Protein AF-A0A3Q1ETA7-F1 (afdb_monomer)

InterPro domains:
  IPR018034 KRR1 interacting protein 1 [PTHR14490] (4-119)

Sequence (141 aa):
MSGKSELKINSQFAQKYEKYRQKEELQRLKDRYGDRADDSDSESSESSSDDSEVELDPEVERDFYRTLSLLKKKDPKIYEKDAKFYSEGDDAKPSTSKKAVKPMYLKDYERKVI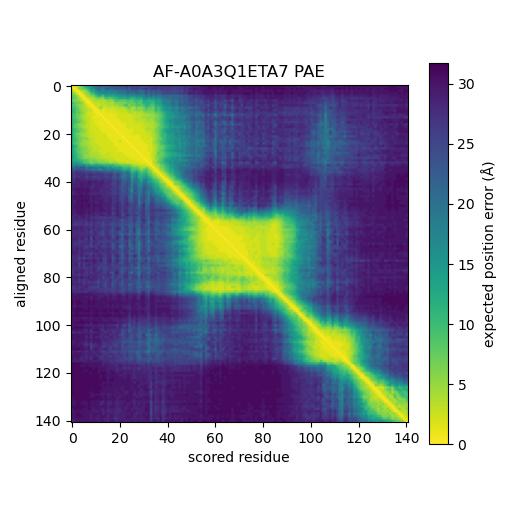LEKEGAGKPIISFKSLLKTHIYRLAFM

Foldseek 3Di:
DDDDDDDDDDPVVVVVVVVVV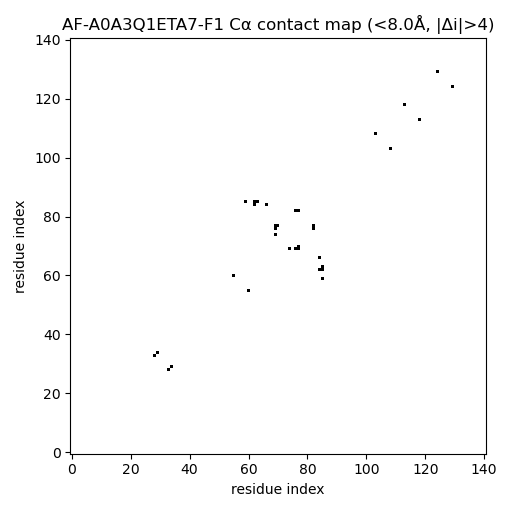VVVVVVVCCVVPNDPPPPDPDDDPPPPPPPPPPPDDPLQVVLVVVVVVCVVVVPVLVVDPPRDSHPPPDPDPPPPPPPPPPPQDPVNVVVVCPVVVDDDPDDPPPPVVVVVVVVVVVVPD

Secondary structure (DSSP, 8-state):
------PPP-HHHHHHHHHHHHHHHHHHHHHHH-S-SSS-S---------S------HHHHHHHHHHHHHHHHT-GGGG-TT---S-S--S----------PPPPHHHHHHHHHHHS-S-------HHHHHHHHHHHHTT-

Organism: NCBI:txid80966

Structure (mmCIF, N/CA/C/O backbone):
data_AF-A0A3Q1ETA7-F1
#
_entry.id   AF-A0A3Q1ETA7-F1
#
loop_
_atom_site.group_PDB
_atom_site.id
_atom_site.type_symbol
_atom_site.label_atom_id
_atom_site.label_alt_id
_atom_site.label_comp_id
_atom_site.label_asym_id
_atom_site.label_entity_id
_atom_site.label_seq_id
_atom_site.pdbx_PDB_ins_code
_atom_site.Cartn_x
_atom_site.Cartn_y
_atom_site.Cartn_z
_atom_site.occupancy
_atom_site.B_iso_or_equiv
_atom_site.auth_seq_id
_atom_site.auth_comp_id
_atom_site.auth_asym_id
_atom_site.auth_atom_id
_atom_site.pdbx_PDB_model_num
ATOM 1 N N . MET A 1 1 ? -19.029 -45.732 23.463 1.00 42.78 1 MET A N 1
ATOM 2 C CA . MET A 1 1 ? -20.146 -44.812 23.165 1.00 42.78 1 MET A CA 1
ATOM 3 C C . MET A 1 1 ? -19.636 -43.390 23.331 1.00 42.78 1 MET A C 1
ATOM 5 O O . MET A 1 1 ? -19.252 -43.041 24.436 1.00 42.78 1 MET A O 1
ATOM 9 N N . SER A 1 2 ? -19.523 -42.616 22.250 1.00 57.12 2 SER A N 1
ATOM 10 C CA . SER A 1 2 ? -19.104 -41.209 22.327 1.00 57.12 2 SER A CA 1
ATOM 11 C C . SER A 1 2 ? -20.365 -40.355 22.434 1.00 57.12 2 SER A C 1
ATOM 13 O O . SER A 1 2 ? -21.115 -40.227 21.467 1.00 57.12 2 SER A O 1
ATOM 15 N N . GLY A 1 3 ? -20.662 -39.876 23.642 1.00 62.28 3 GLY A N 1
ATOM 16 C CA . GLY A 1 3 ? -21.752 -38.932 23.866 1.00 62.28 3 GLY A CA 1
ATOM 17 C C . GLY A 1 3 ? -21.373 -37.584 23.262 1.00 62.28 3 GLY A C 1
ATOM 18 O O . GLY A 1 3 ? -20.373 -36.994 23.663 1.00 62.28 3 GLY A O 1
ATOM 19 N N . LYS A 1 4 ? -22.152 -37.108 22.287 1.00 64.62 4 LYS A N 1
ATOM 20 C CA . LYS A 1 4 ? -22.042 -35.741 21.767 1.00 64.62 4 LYS A CA 1
ATOM 21 C C . LYS A 1 4 ? -22.487 -34.773 22.861 1.00 64.62 4 LYS A C 1
ATOM 23 O O . LYS A 1 4 ? -23.680 -34.615 23.094 1.00 64.62 4 LYS A O 1
ATOM 28 N N . SER A 1 5 ? -21.534 -34.154 23.543 1.00 75.62 5 SER A N 1
ATOM 29 C CA . SER A 1 5 ? -21.787 -32.982 24.373 1.00 75.62 5 SER A CA 1
ATOM 30 C C . SER A 1 5 ? -21.928 -31.756 23.470 1.00 75.62 5 SER A C 1
ATOM 32 O O . SER A 1 5 ? -21.033 -31.430 22.691 1.00 75.62 5 SER A O 1
ATOM 34 N N . GLU A 1 6 ? -23.070 -31.078 23.553 1.00 80.25 6 GLU A N 1
ATOM 35 C CA . GLU A 1 6 ? -23.287 -29.812 22.856 1.00 80.25 6 GLU A CA 1
ATOM 36 C C . GLU A 1 6 ? -22.482 -28.707 23.547 1.00 80.25 6 GLU A C 1
ATOM 38 O O . GLU A 1 6 ? -22.702 -28.375 24.714 1.00 80.25 6 GLU A O 1
ATOM 43 N N . LEU A 1 7 ? -21.509 -28.147 22.830 1.00 81.81 7 LEU A N 1
AT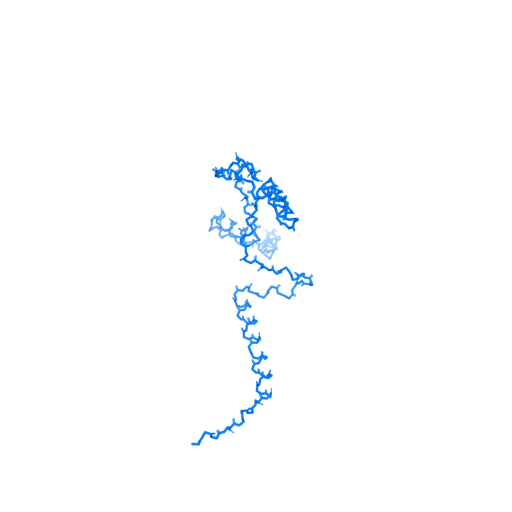OM 44 C CA . LEU A 1 7 ? -20.710 -27.029 23.317 1.00 81.81 7 LEU A CA 1
ATOM 45 C C . LEU A 1 7 ? -21.547 -25.748 23.244 1.00 81.81 7 LEU A C 1
ATOM 47 O O . LEU A 1 7 ? -21.919 -25.296 22.163 1.00 81.81 7 LEU A O 1
ATOM 51 N N . LYS A 1 8 ? -21.828 -25.144 24.402 1.00 86.19 8 LYS A N 1
ATOM 52 C CA . LYS A 1 8 ? -22.573 -23.885 24.501 1.00 86.19 8 LYS A CA 1
ATOM 53 C C . LYS A 1 8 ? -21.611 -22.717 24.692 1.00 86.19 8 LYS A C 1
ATOM 55 O O . LYS A 1 8 ? -20.852 -22.678 25.658 1.00 86.19 8 LYS A O 1
ATOM 60 N N . ILE A 1 9 ? -21.664 -21.748 23.783 1.00 86.38 9 ILE A N 1
ATOM 61 C CA . ILE A 1 9 ? -20.821 -20.550 23.842 1.00 86.38 9 ILE A CA 1
ATOM 62 C C . ILE A 1 9 ? -21.431 -19.541 24.821 1.00 86.38 9 ILE A C 1
ATOM 64 O O . ILE A 1 9 ? -22.625 -19.243 24.771 1.00 86.38 9 ILE A O 1
ATOM 68 N N . ASN A 1 10 ? -20.599 -18.982 25.702 1.00 93.19 10 ASN A N 1
ATOM 69 C CA . ASN A 1 10 ? -20.991 -17.887 26.582 1.00 93.19 10 ASN A CA 1
ATOM 70 C C . ASN A 1 10 ? -20.843 -16.540 25.854 1.00 93.19 10 ASN A C 1
ATOM 72 O O . ASN A 1 10 ? -19.754 -15.968 25.789 1.00 93.19 10 ASN A O 1
ATOM 76 N N . SER A 1 11 ? -21.954 -16.021 25.332 1.00 91.62 11 SER A N 1
ATOM 77 C CA . SER A 1 11 ? -21.991 -14.751 24.595 1.00 91.62 11 SER A CA 1
ATOM 78 C C . SER A 1 11 ? -21.565 -13.543 25.438 1.00 9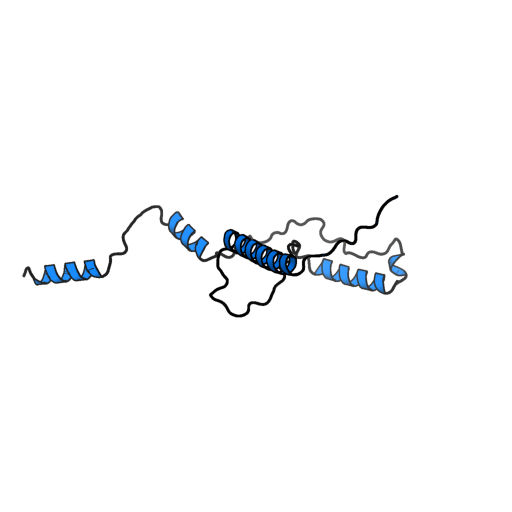1.62 11 SER A C 1
ATOM 80 O O . SER A 1 11 ? -20.877 -12.656 24.938 1.00 91.62 11 SER A O 1
ATOM 82 N N . GLN A 1 12 ? -21.905 -13.524 26.730 1.00 93.94 12 GLN A N 1
ATOM 83 C CA . GLN A 1 12 ? -21.533 -12.443 27.652 1.00 93.94 12 GLN A CA 1
ATOM 84 C C . GLN A 1 12 ? -20.018 -12.376 27.860 1.00 93.94 12 GLN A C 1
ATOM 86 O O . GLN A 1 12 ? -19.440 -11.293 27.961 1.00 93.94 12 GLN A O 1
ATOM 91 N N . PHE A 1 13 ? -19.366 -13.539 27.919 1.00 93.88 13 PHE A N 1
ATOM 92 C CA . PHE A 1 13 ? -17.915 -13.619 28.019 1.00 93.88 13 PHE A CA 1
ATOM 93 C C . PHE A 1 13 ? -17.238 -13.176 26.719 1.00 93.88 13 PHE A C 1
ATOM 95 O O . PHE A 1 13 ? -16.324 -12.358 26.778 1.00 93.88 13 PHE A O 1
ATOM 102 N N . ALA A 1 14 ? -17.720 -13.641 25.561 1.00 93.88 14 ALA A N 1
ATOM 103 C CA . ALA A 1 14 ? -17.163 -13.272 24.258 1.00 93.88 14 ALA A CA 1
ATOM 104 C C . ALA A 1 14 ? -17.145 -11.747 24.050 1.00 93.88 14 ALA A C 1
ATOM 106 O O . ALA A 1 14 ? -16.099 -11.177 23.748 1.00 93.88 14 ALA A O 1
ATOM 107 N N . GLN A 1 15 ? -18.259 -11.067 24.345 1.00 94.69 15 GLN A N 1
ATOM 108 C CA . GLN A 1 15 ? -18.353 -9.606 24.229 1.00 94.69 15 GLN A CA 1
ATOM 109 C C . GLN A 1 15 ? -17.377 -8.861 25.153 1.00 94.69 15 GLN A C 1
ATOM 111 O O . GLN A 1 15 ? -16.828 -7.823 24.782 1.00 94.69 15 GLN A O 1
ATOM 116 N N . LYS A 1 16 ? -17.163 -9.357 26.379 1.00 95.69 16 LYS A N 1
ATOM 117 C CA . LYS A 1 16 ? -16.196 -8.759 27.315 1.00 95.69 16 LYS A CA 1
ATOM 118 C C . LYS A 1 16 ? -14.760 -9.004 26.866 1.00 95.69 16 LYS A C 1
ATOM 120 O O . LYS A 1 16 ? -13.943 -8.091 26.954 1.00 95.69 16 LYS A O 1
ATOM 125 N N . TYR A 1 17 ? -14.472 -10.213 26.395 1.00 94.94 17 TYR A N 1
ATOM 126 C CA . TYR A 1 17 ? -13.155 -10.599 25.906 1.00 94.94 17 TYR A CA 1
ATOM 127 C C . TYR A 1 17 ? -12.737 -9.744 24.711 1.00 94.94 17 TYR A C 1
ATOM 129 O O . TYR A 1 17 ? -11.626 -9.228 24.687 1.00 94.94 17 TYR A O 1
ATOM 137 N N . GLU A 1 18 ? -13.653 -9.518 23.775 1.00 93.75 18 GLU A N 1
ATOM 138 C CA . GLU A 1 18 ? -13.400 -8.703 22.592 1.00 93.75 18 GLU A CA 1
ATOM 139 C C . GLU A 1 18 ? -13.081 -7.248 22.956 1.00 93.75 18 GLU A C 1
ATOM 141 O O . GLU A 1 18 ? -12.051 -6.718 22.547 1.00 93.75 18 GLU A O 1
ATOM 146 N N . LYS A 1 19 ? -13.872 -6.635 23.847 1.00 95.69 19 LYS A N 1
ATOM 147 C CA . LYS A 1 19 ? -13.580 -5.288 24.368 1.00 95.69 19 LYS A CA 1
ATOM 148 C C . LYS A 1 19 ? -12.242 -5.213 25.104 1.00 95.69 19 LYS A C 1
ATOM 150 O O . LYS A 1 19 ? -11.551 -4.201 25.014 1.00 95.69 19 LYS A O 1
ATOM 155 N N . TYR A 1 20 ? -11.895 -6.243 25.874 1.00 94.88 20 TYR A N 1
ATOM 156 C CA . TYR A 1 20 ? -10.617 -6.304 26.581 1.00 94.88 20 TYR A CA 1
ATOM 157 C C . TYR A 1 20 ? -9.445 -6.397 25.598 1.00 94.88 20 TYR A C 1
ATOM 159 O O . TYR A 1 20 ? -8.502 -5.618 25.711 1.00 94.88 20 TYR A O 1
ATOM 167 N N . ARG A 1 21 ? -9.543 -7.277 24.594 1.00 95.44 21 ARG A N 1
ATOM 168 C CA . ARG A 1 21 ? -8.522 -7.434 23.553 1.00 95.44 21 ARG A CA 1
ATOM 169 C C . ARG A 1 21 ? -8.313 -6.168 22.738 1.00 95.44 21 ARG A C 1
ATOM 171 O O . ARG A 1 21 ? -7.175 -5.743 22.589 1.00 95.44 21 ARG A O 1
ATOM 178 N N . GLN A 1 22 ? -9.395 -5.521 22.312 1.00 92.75 22 GLN A N 1
ATOM 179 C CA . GLN A 1 22 ? -9.322 -4.253 21.582 1.00 92.75 22 GLN A CA 1
ATOM 180 C C . GLN A 1 22 ? -8.593 -3.173 22.390 1.00 92.75 22 GLN A C 1
ATOM 182 O O . GLN A 1 22 ? -7.740 -2.468 21.860 1.00 92.75 22 GLN A O 1
ATOM 187 N N . LYS A 1 23 ? -8.881 -3.060 23.693 1.00 94.31 23 LYS A N 1
ATOM 188 C CA . LYS A 1 23 ? -8.190 -2.102 24.570 1.00 94.31 23 LYS A CA 1
ATOM 189 C C . LYS A 1 23 ? -6.712 -2.434 24.755 1.00 94.31 23 LYS A C 1
ATOM 191 O O . LYS A 1 23 ? -5.895 -1.522 24.773 1.00 94.31 23 LYS A O 1
ATOM 196 N N . GLU A 1 24 ? -6.373 -3.712 24.903 1.00 94.75 24 GLU A N 1
ATOM 197 C CA . GLU A 1 24 ? -4.986 -4.168 25.032 1.00 94.75 24 GLU A CA 1
ATOM 198 C C . GLU A 1 24 ? -4.175 -3.850 23.768 1.00 94.75 24 GLU A C 1
ATOM 200 O O . GLU A 1 24 ? -3.051 -3.361 23.858 1.00 94.75 24 GLU A O 1
ATOM 205 N N . GLU A 1 25 ? -4.752 -4.079 22.589 1.00 92.12 25 GLU A N 1
ATOM 206 C CA . GLU A 1 25 ? -4.129 -3.737 21.310 1.00 92.12 25 GLU A CA 1
ATOM 207 C C . GLU A 1 25 ? -3.950 -2.230 21.158 1.00 92.12 25 GLU A C 1
ATOM 209 O O . GLU A 1 25 ? -2.845 -1.776 20.864 1.00 92.12 25 GLU A O 1
ATOM 214 N N . LEU A 1 26 ? -4.994 -1.448 21.447 1.00 89.56 26 LEU A N 1
ATOM 215 C CA . LEU A 1 26 ? -4.923 0.011 21.419 1.00 89.56 26 LEU A CA 1
ATOM 216 C C . LEU A 1 26 ? -3.820 0.513 22.365 1.00 89.56 26 LEU A C 1
ATOM 218 O O . LEU A 1 26 ? -3.001 1.341 21.977 1.00 89.56 26 LEU A O 1
ATOM 222 N N . GLN A 1 27 ? -3.738 -0.038 23.579 1.00 89.38 27 GLN A N 1
ATOM 223 C CA . GLN A 1 27 ? -2.691 0.321 24.533 1.00 89.38 27 GLN A CA 1
ATOM 224 C C . GLN A 1 27 ? -1.297 -0.034 24.006 1.00 89.38 27 GLN A C 1
ATOM 226 O O . GLN A 1 27 ? -0.409 0.809 24.045 1.00 89.38 27 GLN A O 1
ATOM 231 N N . ARG A 1 28 ? -1.103 -1.229 23.432 1.00 91.56 28 ARG A N 1
ATOM 232 C CA . ARG A 1 28 ? 0.174 -1.609 22.799 1.00 91.56 28 ARG A CA 1
ATOM 233 C C . ARG A 1 28 ? 0.566 -0.665 21.667 1.00 91.56 28 ARG A C 1
ATOM 235 O O . ARG A 1 28 ? 1.751 -0.391 21.482 1.00 91.56 28 ARG A O 1
ATOM 242 N N . LEU A 1 29 ? -0.402 -0.192 20.883 1.00 84.62 29 LEU A N 1
ATOM 243 C CA . LEU A 1 29 ? -0.155 0.802 19.842 1.00 84.62 29 LEU A CA 1
ATOM 244 C C . LEU A 1 29 ? 0.238 2.149 20.459 1.00 84.62 29 LEU A C 1
ATOM 246 O O . LEU A 1 29 ? 1.240 2.725 20.038 1.00 84.62 29 LEU A O 1
ATOM 250 N N . LYS A 1 30 ? -0.476 2.613 21.489 1.00 87.94 30 LYS A N 1
ATOM 251 C CA . LYS A 1 30 ? -0.136 3.847 22.216 1.00 87.94 30 LYS A CA 1
ATOM 252 C C . LYS A 1 30 ? 1.256 3.784 22.840 1.00 87.94 30 LYS A C 1
ATOM 254 O O . LYS A 1 30 ? 2.015 4.736 22.706 1.00 87.94 30 LYS A O 1
ATOM 259 N N . ASP A 1 31 ? 1.626 2.658 23.442 1.00 86.25 31 ASP A N 1
ATOM 260 C CA . ASP A 1 31 ? 2.943 2.474 24.056 1.00 86.25 31 ASP A CA 1
ATOM 261 C C . ASP A 1 31 ? 4.071 2.494 23.007 1.00 86.25 31 ASP A C 1
ATOM 263 O O . ASP A 1 31 ? 5.154 3.016 23.270 1.00 86.25 31 ASP A O 1
ATOM 267 N N . ARG A 1 32 ? 3.829 1.958 21.798 1.00 88.56 32 ARG A N 1
ATOM 268 C CA . ARG A 1 32 ? 4.826 1.933 20.709 1.00 88.56 32 ARG A CA 1
ATOM 269 C C . ARG A 1 32 ? 4.938 3.247 19.940 1.00 88.56 32 ARG A C 1
ATOM 271 O O . ARG A 1 32 ? 6.044 3.639 19.575 1.00 88.56 32 ARG A O 1
ATOM 278 N N . TYR A 1 33 ? 3.817 3.904 19.658 1.00 82.31 33 TYR A N 1
ATOM 279 C CA . TYR A 1 33 ? 3.759 5.043 18.735 1.00 82.31 33 TYR A CA 1
ATOM 280 C C . TYR A 1 33 ? 3.457 6.383 19.423 1.00 82.31 33 TYR A C 1
ATOM 282 O O . TYR A 1 33 ? 3.578 7.429 18.780 1.00 82.31 33 TYR A O 1
ATOM 290 N N . GLY A 1 34 ? 3.147 6.381 20.721 1.00 77.25 34 GLY A N 1
ATOM 291 C CA . GLY A 1 34 ? 2.723 7.560 21.474 1.00 77.25 34 GLY A CA 1
ATOM 292 C C . GLY A 1 34 ? 1.288 7.988 21.155 1.00 77.25 34 GLY A C 1
ATOM 293 O O . GLY A 1 34 ? 0.700 7.575 20.156 1.00 77.25 34 GLY A O 1
ATOM 294 N N . ASP A 1 35 ? 0.716 8.837 22.010 1.00 70.12 35 ASP A N 1
ATOM 295 C CA . ASP A 1 35 ? -0.646 9.360 21.855 1.00 70.12 35 ASP A CA 1
ATOM 296 C C . ASP A 1 35 ? -0.657 10.511 20.835 1.00 70.12 35 ASP A C 1
ATOM 298 O O . ASP A 1 35 ? -0.599 11.684 21.184 1.00 70.12 35 ASP A O 1
ATOM 302 N N . ARG A 1 36 ? -0.615 10.174 19.541 1.00 62.59 36 ARG A N 1
ATOM 303 C CA . ARG A 1 36 ? -0.670 11.147 18.430 1.00 62.59 36 ARG A CA 1
ATOM 304 C C . ARG A 1 36 ? -2.096 11.429 17.935 1.00 62.59 36 ARG A C 1
ATOM 306 O O . ARG A 1 36 ? -2.253 12.096 16.923 1.00 62.59 36 ARG A O 1
ATOM 313 N N . ALA A 1 37 ? -3.113 10.890 18.608 1.00 57.50 37 ALA A N 1
ATOM 314 C CA . ALA A 1 37 ? -4.486 10.841 18.104 1.00 57.50 37 ALA A CA 1
ATOM 315 C C . ALA A 1 37 ? -5.430 11.922 18.668 1.00 57.50 37 ALA A C 1
ATOM 317 O O . ALA A 1 37 ? -6.584 11.951 18.259 1.00 57.50 37 ALA A O 1
ATOM 318 N N . ASP A 1 38 ? -4.984 12.786 19.587 1.00 54.59 38 ASP A N 1
ATOM 319 C CA . ASP A 1 38 ? -5.859 13.796 20.219 1.00 54.59 38 ASP A CA 1
ATOM 320 C C . ASP A 1 38 ? -5.800 15.186 19.552 1.00 54.59 38 ASP A C 1
ATOM 322 O O . ASP A 1 38 ? -6.429 16.118 20.033 1.00 54.59 38 ASP A O 1
ATOM 326 N N . ASP A 1 39 ? -5.050 15.355 18.452 1.00 51.59 39 ASP A N 1
ATOM 327 C CA . ASP A 1 39 ? -4.868 16.682 17.829 1.00 51.59 39 ASP A CA 1
ATOM 328 C C . ASP A 1 39 ? -4.865 16.673 16.288 1.00 51.59 39 ASP A C 1
ATOM 330 O O . ASP A 1 39 ? -4.113 17.400 15.637 1.00 51.59 39 ASP A O 1
ATOM 334 N N . SER A 1 40 ? -5.689 15.826 15.665 1.00 44.25 40 SER A N 1
ATOM 335 C CA . SER A 1 40 ? -6.069 16.054 14.265 1.00 44.25 40 SER A CA 1
ATOM 336 C C . SER A 1 40 ? -7.276 15.231 13.840 1.00 44.25 40 SER A C 1
ATOM 338 O O . SER A 1 40 ? -7.246 14.001 13.825 1.00 44.25 40 SER A O 1
ATOM 340 N N . ASP A 1 41 ? -8.326 15.957 13.470 1.00 50.78 41 ASP A N 1
ATOM 341 C CA . ASP A 1 41 ? -9.406 15.518 12.602 1.00 50.78 41 ASP A CA 1
ATOM 342 C C . ASP A 1 41 ? -8.902 14.650 11.435 1.00 50.78 41 ASP A C 1
ATOM 344 O O . ASP A 1 41 ? -8.003 15.034 10.697 1.00 50.78 41 ASP A O 1
ATOM 348 N N . SER A 1 42 ? -9.562 13.507 11.240 1.00 52.72 42 SER A N 1
ATOM 349 C CA . SER A 1 42 ? -9.801 12.889 9.931 1.00 52.72 42 SER A CA 1
ATOM 350 C C . SER A 1 42 ? -8.616 12.800 8.951 1.00 52.72 42 SER A C 1
ATOM 352 O O . SER A 1 42 ? -8.781 13.133 7.778 1.00 52.72 42 SER A O 1
ATOM 354 N N . GLU A 1 43 ? -7.471 12.246 9.350 1.00 49.81 43 GLU A N 1
ATOM 355 C CA . GLU A 1 43 ? -6.540 11.715 8.349 1.00 49.81 43 GLU A CA 1
ATOM 356 C C . GLU A 1 43 ? -6.950 10.290 7.973 1.00 49.81 43 GLU A C 1
ATOM 358 O O . GLU A 1 43 ? -6.902 9.343 8.763 1.00 49.81 43 GLU A O 1
ATOM 363 N N . SER A 1 44 ? -7.465 10.221 6.746 1.00 48.53 44 SER A N 1
ATOM 364 C CA . SER A 1 44 ? -7.862 9.047 5.987 1.00 48.53 44 SER A CA 1
ATOM 365 C C . SER A 1 44 ? -6.957 7.852 6.275 1.00 48.53 44 SER A C 1
ATOM 367 O O . SER A 1 44 ? -5.737 7.979 6.354 1.00 48.53 44 SER A O 1
ATOM 369 N N . SER A 1 45 ? -7.568 6.677 6.424 1.00 51.25 45 SER A N 1
ATOM 370 C CA . SER A 1 45 ? -6.868 5.402 6.565 1.00 51.25 45 SER A CA 1
ATOM 371 C C . SER A 1 45 ? -6.045 5.102 5.311 1.00 51.25 45 SER A C 1
ATOM 373 O O . SER A 1 45 ? -6.479 4.350 4.443 1.00 51.25 45 SER A O 1
ATOM 375 N N . GLU A 1 46 ? -4.845 5.665 5.226 1.00 50.81 46 GLU A N 1
ATOM 376 C CA . GLU A 1 46 ? -3.783 5.127 4.393 1.00 50.81 46 GLU A CA 1
ATOM 377 C C . GLU A 1 46 ? -3.326 3.838 5.066 1.00 50.81 46 GLU A C 1
ATOM 379 O O . GLU A 1 46 ? -2.587 3.820 6.055 1.00 50.81 46 GLU A O 1
ATOM 384 N N . SER A 1 47 ? -3.901 2.742 4.576 1.00 47.28 47 SER A N 1
ATOM 385 C CA . SER A 1 47 ? -3.438 1.391 4.823 1.00 47.28 47 SER A CA 1
ATOM 386 C C . SER A 1 47 ? -1.946 1.362 4.523 1.00 47.28 47 SER A C 1
ATOM 388 O O . SER A 1 47 ? -1.556 1.277 3.364 1.00 47.28 47 SER A O 1
ATOM 390 N N . SER A 1 48 ? -1.118 1.445 5.567 1.00 48.50 48 SER A N 1
ATOM 391 C CA . SER A 1 48 ? 0.324 1.241 5.480 1.00 48.50 48 SER A CA 1
ATOM 392 C C . SER A 1 48 ? 0.551 -0.208 5.062 1.00 48.50 48 SER A C 1
ATOM 394 O O . SER A 1 48 ? 0.685 -1.113 5.885 1.00 48.50 48 SER A O 1
ATOM 396 N N . SER A 1 49 ? 0.509 -0.421 3.749 1.00 47.56 49 SER A N 1
ATOM 397 C CA . SER A 1 49 ? 1.062 -1.588 3.105 1.00 47.56 49 SER A CA 1
ATOM 398 C C . SER A 1 49 ? 2.561 -1.468 3.318 1.00 47.56 49 SER A C 1
ATOM 400 O O . SER A 1 49 ? 3.240 -0.708 2.639 1.00 47.56 49 SER A O 1
ATOM 402 N N . ASP A 1 50 ? 3.059 -2.181 4.322 1.00 48.62 50 ASP A N 1
ATOM 403 C CA . ASP A 1 50 ? 4.462 -2.577 4.447 1.00 48.62 50 ASP A CA 1
ATOM 404 C C . ASP A 1 50 ? 4.778 -3.592 3.332 1.00 48.62 50 ASP A C 1
ATOM 406 O O . ASP A 1 50 ? 5.171 -4.728 3.570 1.00 48.62 50 ASP A O 1
ATOM 410 N N . ASP A 1 51 ? 4.493 -3.200 2.094 1.00 54.00 51 ASP A N 1
ATOM 411 C CA . ASP A 1 51 ? 5.158 -3.720 0.922 1.00 54.00 51 ASP A CA 1
ATOM 412 C C . ASP A 1 51 ? 6.126 -2.611 0.569 1.00 54.00 51 ASP A C 1
ATOM 414 O O . ASP A 1 51 ? 5.743 -1.446 0.462 1.00 54.00 51 ASP A O 1
ATOM 418 N N . SER A 1 52 ? 7.404 -2.944 0.527 1.00 52.34 52 SER A N 1
ATOM 419 C CA . SER A 1 52 ? 8.419 -1.990 0.120 1.00 52.34 52 SER A CA 1
ATOM 420 C C . SER A 1 52 ? 8.010 -1.523 -1.269 1.00 52.34 52 SER A C 1
ATOM 422 O O . SER A 1 52 ? 8.130 -2.307 -2.204 1.00 52.34 52 SER A O 1
ATOM 424 N N . GLU A 1 53 ? 7.450 -0.318 -1.389 1.00 59.94 53 GLU A N 1
ATOM 425 C CA . GLU A 1 53 ? 7.059 0.247 -2.674 1.00 59.94 53 GLU A CA 1
ATOM 426 C C . GLU A 1 53 ? 8.359 0.476 -3.435 1.00 59.94 53 GLU A C 1
ATOM 428 O O . GLU A 1 53 ? 9.049 1.485 -3.292 1.00 59.94 53 GLU A O 1
ATOM 433 N N . VAL A 1 54 ? 8.787 -0.576 -4.129 1.00 63.03 54 VAL A N 1
ATOM 434 C CA . VAL A 1 54 ? 9.902 -0.523 -5.046 1.00 63.03 54 VAL A CA 1
ATOM 435 C C . VAL A 1 54 ? 9.374 0.348 -6.164 1.00 63.03 54 VAL A C 1
ATOM 437 O O . VAL A 1 54 ? 8.595 -0.114 -6.992 1.00 63.03 54 VAL A O 1
ATOM 440 N N . GLU A 1 55 ? 9.745 1.625 -6.132 1.00 68.31 55 GLU A N 1
ATOM 441 C CA . GLU A 1 55 ? 9.563 2.540 -7.249 1.00 68.31 55 GLU A CA 1
ATOM 442 C C . GLU A 1 55 ? 10.266 1.911 -8.459 1.00 68.31 55 GLU A C 1
ATOM 444 O O . GLU A 1 55 ? 11.484 2.008 -8.621 1.00 68.31 55 GLU A O 1
ATOM 449 N N . LEU A 1 5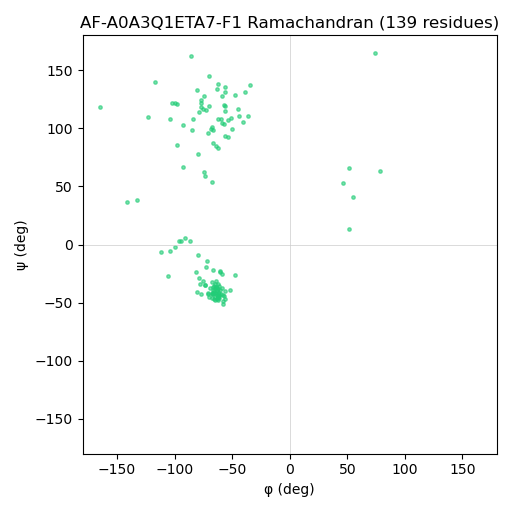6 ? 9.505 1.163 -9.261 1.00 69.38 56 LEU A N 1
ATOM 450 C CA . LEU A 1 56 ? 9.988 0.608 -10.513 1.00 69.38 56 LEU A CA 1
ATOM 451 C C . LEU A 1 56 ? 10.176 1.758 -11.498 1.00 69.38 56 LEU A C 1
ATOM 453 O O . LEU A 1 56 ? 9.402 2.720 -11.515 1.00 69.38 56 LEU A O 1
ATOM 457 N N . ASP A 1 57 ? 11.200 1.652 -12.343 1.00 83.38 57 ASP A N 1
ATOM 458 C CA . ASP A 1 57 ? 11.398 2.626 -13.406 1.00 83.38 57 ASP A CA 1
ATOM 459 C C . ASP A 1 57 ? 10.131 2.705 -14.278 1.00 83.38 57 ASP A C 1
ATOM 461 O O . ASP A 1 57 ? 9.582 1.670 -14.679 1.00 83.38 57 ASP A O 1
ATOM 465 N N . PRO A 1 58 ? 9.666 3.916 -14.636 1.00 84.94 58 PRO A N 1
ATOM 466 C CA . PRO A 1 58 ? 8.411 4.098 -15.368 1.00 84.94 58 PRO A CA 1
ATOM 467 C C . PRO A 1 58 ? 8.417 3.404 -16.739 1.00 84.94 58 PRO A C 1
ATOM 469 O O . PRO A 1 58 ? 7.362 3.086 -17.292 1.00 84.94 58 PRO A O 1
ATOM 472 N N . GLU A 1 59 ? 9.601 3.156 -17.302 1.00 85.38 59 GLU A N 1
ATOM 473 C CA . GLU A 1 59 ? 9.766 2.397 -18.541 1.00 85.38 59 GLU A CA 1
ATOM 474 C C . GLU A 1 59 ? 9.479 0.902 -18.346 1.00 85.38 59 GLU A C 1
ATOM 476 O O . GLU A 1 59 ? 8.759 0.313 -19.157 1.00 85.38 59 GLU A O 1
ATOM 481 N N . VAL A 1 60 ? 9.962 0.316 -17.245 1.00 87.81 60 VAL A N 1
ATOM 482 C CA . VAL A 1 60 ? 9.732 -1.090 -16.878 1.00 87.81 60 VAL A CA 1
ATOM 483 C C . VAL A 1 60 ? 8.262 -1.315 -16.534 1.00 87.81 60 VAL A C 1
ATOM 485 O O . VAL A 1 60 ? 7.654 -2.279 -17.002 1.00 87.81 60 VAL A O 1
ATOM 488 N N . GLU A 1 61 ? 7.663 -0.388 -15.787 1.00 89.50 61 GLU A N 1
ATOM 489 C CA . GLU A 1 61 ? 6.251 -0.434 -15.400 1.00 89.50 61 GLU A CA 1
ATOM 490 C C . GLU A 1 61 ? 5.322 -0.394 -16.631 1.00 89.50 61 GLU A C 1
ATOM 492 O O . GLU A 1 61 ? 4.355 -1.153 -16.752 1.00 89.50 61 GLU A O 1
ATOM 497 N N . ARG A 1 62 ? 5.642 0.448 -17.622 1.00 91.12 62 ARG A N 1
ATOM 498 C CA . ARG A 1 62 ? 4.893 0.511 -18.886 1.00 91.12 62 ARG A CA 1
ATOM 499 C C . ARG A 1 62 ? 4.959 -0.810 -19.653 1.00 91.12 62 ARG A C 1
ATOM 501 O O . ARG A 1 62 ? 3.940 -1.271 -20.182 1.00 91.12 62 ARG A O 1
ATOM 508 N N . ASP A 1 63 ? 6.144 -1.402 -19.742 1.00 92.31 63 ASP A N 1
ATOM 509 C CA . ASP A 1 63 ? 6.346 -2.672 -20.438 1.00 92.31 63 ASP A CA 1
ATOM 510 C C . ASP A 1 63 ? 5.633 -3.818 -19.699 1.00 92.31 63 ASP A C 1
ATOM 512 O O . ASP A 1 63 ? 4.976 -4.656 -20.327 1.00 92.31 63 ASP A O 1
ATOM 516 N N . PHE A 1 64 ? 5.608 -3.788 -18.365 1.00 92.62 64 PHE A N 1
ATOM 517 C CA . PHE A 1 64 ? 4.801 -4.693 -17.548 1.00 92.62 64 PHE A CA 1
ATOM 518 C C . PHE A 1 64 ? 3.299 -4.607 -17.882 1.00 92.62 64 PHE A C 1
ATOM 520 O O . PHE A 1 64 ? 2.681 -5.617 -18.226 1.00 92.62 64 PHE A O 1
ATOM 527 N N . TYR A 1 65 ? 2.688 -3.419 -17.908 1.00 93.62 65 TYR A N 1
ATOM 528 C CA . TYR A 1 65 ? 1.262 -3.314 -18.267 1.00 93.62 65 TYR A CA 1
ATOM 529 C C . TYR A 1 65 ? 0.961 -3.730 -19.710 1.00 93.62 65 TYR A C 1
ATOM 531 O O . TYR A 1 65 ? -0.099 -4.308 -20.000 1.00 93.62 65 TYR A O 1
ATOM 539 N N . ARG A 1 66 ? 1.892 -3.467 -20.632 1.00 91.94 66 ARG A N 1
ATOM 540 C CA . ARG A 1 66 ? 1.778 -3.904 -22.025 1.00 91.94 66 ARG A CA 1
ATOM 541 C C . ARG A 1 66 ? 1.742 -5.428 -22.114 1.00 91.94 66 ARG A C 1
ATOM 543 O O . ARG A 1 66 ? 0.862 -5.973 -22.779 1.00 91.94 66 ARG A O 1
ATOM 550 N N . THR A 1 67 ? 2.654 -6.111 -21.430 1.00 93.00 67 THR A N 1
ATOM 551 C CA . THR A 1 67 ? 2.746 -7.581 -21.431 1.00 93.00 67 THR A CA 1
ATOM 552 C C . THR A 1 67 ? 1.547 -8.230 -20.753 1.00 93.00 67 THR A C 1
ATOM 554 O O . THR A 1 67 ? 0.949 -9.148 -21.320 1.00 93.00 67 THR A O 1
ATOM 557 N N . LEU A 1 68 ? 1.103 -7.688 -19.616 1.00 94.38 68 LEU A N 1
ATOM 558 C CA . LEU A 1 68 ? -0.121 -8.125 -18.945 1.00 94.38 68 LEU A CA 1
ATOM 559 C C . LEU A 1 68 ? -1.348 -8.040 -19.856 1.00 94.38 68 LEU A C 1
ATOM 561 O O . LEU A 1 68 ? -2.196 -8.933 -19.852 1.00 94.38 68 LEU A O 1
ATOM 565 N N . SER A 1 69 ? -1.450 -6.979 -20.655 1.00 93.75 69 SER A N 1
ATOM 566 C CA . SER A 1 69 ? -2.564 -6.806 -21.588 1.00 93.75 69 SER A CA 1
ATOM 567 C C . SER A 1 69 ? -2.578 -7.883 -22.677 1.00 93.75 69 SER A C 1
ATOM 569 O O . SER A 1 69 ? -3.646 -8.419 -22.978 1.00 93.75 69 SER A O 1
ATOM 571 N N . LEU A 1 70 ? -1.410 -8.230 -23.231 1.00 92.69 70 LEU A N 1
ATOM 572 C CA . LEU A 1 70 ? -1.264 -9.306 -24.224 1.00 92.69 70 LEU A CA 1
ATOM 573 C C . LEU A 1 70 ? -1.621 -10.671 -23.620 1.00 92.69 70 LEU A C 1
ATOM 575 O O . LEU A 1 70 ? -2.339 -11.464 -24.233 1.00 92.69 70 LEU A O 1
ATOM 579 N N . LEU A 1 71 ? -1.181 -10.918 -22.382 1.00 93.56 71 LEU A N 1
ATOM 580 C CA . LEU A 1 71 ? -1.478 -12.144 -21.646 1.00 93.56 71 LEU A CA 1
ATOM 581 C C . LEU A 1 71 ? -2.983 -12.302 -21.389 1.00 93.56 71 LEU A C 1
ATOM 583 O O . LEU A 1 71 ? -3.548 -13.367 -21.636 1.00 93.56 71 LEU A O 1
ATOM 587 N N . LYS A 1 72 ? -3.663 -11.230 -20.957 1.00 94.44 72 LYS A N 1
ATOM 588 C CA . LYS A 1 72 ? -5.119 -11.235 -20.722 1.00 94.44 72 LYS A CA 1
ATOM 589 C C . LYS A 1 72 ? -5.920 -11.474 -22.000 1.00 94.44 72 LYS A C 1
ATOM 591 O O . LYS A 1 72 ? -6.944 -12.152 -21.955 1.00 94.44 72 LYS A O 1
ATOM 596 N N . LYS A 1 73 ? -5.458 -10.929 -23.127 1.00 94.00 73 LYS A N 1
ATOM 597 C CA . LYS A 1 73 ? -6.084 -11.111 -24.446 1.00 94.00 73 LYS A CA 1
ATOM 598 C C . LYS A 1 73 ? -5.730 -12.443 -25.109 1.00 94.00 73 LYS A C 1
ATOM 600 O O . LYS A 1 73 ? -6.367 -12.796 -26.096 1.00 94.00 73 LYS A O 1
ATOM 605 N N . LYS A 1 74 ? -4.784 -13.203 -24.539 1.00 91.81 74 LYS A N 1
ATOM 606 C CA . LYS A 1 74 ? -4.247 -14.452 -25.102 1.00 91.81 74 LYS A CA 1
ATOM 607 C C . LYS A 1 74 ? -3.712 -14.255 -26.524 1.00 91.81 74 LYS A C 1
ATOM 609 O O . LYS A 1 74 ? -3.937 -15.089 -27.399 1.00 91.81 74 LYS A O 1
ATOM 614 N N . ASP A 1 75 ? -3.025 -13.137 -26.753 1.00 91.00 75 ASP A N 1
ATOM 615 C CA . ASP A 1 75 ? -2.469 -12.829 -28.068 1.00 91.00 75 ASP A CA 1
ATOM 616 C C . ASP A 1 75 ? -1.414 -13.883 -28.459 1.00 91.00 75 ASP A C 1
ATOM 618 O O . ASP A 1 75 ? -0.541 -14.185 -27.648 1.00 91.00 75 ASP A O 1
ATOM 622 N N . PRO A 1 76 ? -1.423 -14.430 -29.692 1.00 89.25 76 PRO A N 1
ATOM 623 C CA . PRO A 1 76 ? -0.544 -15.540 -30.091 1.00 89.25 76 PRO A CA 1
ATOM 624 C C . PRO A 1 76 ? 0.950 -15.205 -29.978 1.00 89.25 76 PRO A C 1
ATOM 626 O O . PRO A 1 76 ? 1.773 -16.091 -29.761 1.00 89.25 76 PRO A O 1
ATOM 629 N N . LYS A 1 77 ? 1.280 -13.910 -30.031 1.00 87.06 77 LYS A N 1
ATOM 630 C CA . LYS A 1 77 ? 2.634 -13.373 -29.870 1.00 87.06 77 LYS A CA 1
ATOM 631 C C . LYS A 1 77 ? 3.281 -13.719 -28.526 1.00 87.06 77 LYS A C 1
ATOM 633 O O . LYS A 1 77 ? 4.499 -13.760 -28.459 1.00 87.06 77 LYS A O 1
ATOM 638 N N . ILE A 1 78 ? 2.509 -13.986 -27.465 1.00 90.56 78 ILE A N 1
ATOM 639 C CA . ILE A 1 78 ? 3.071 -14.364 -26.150 1.00 90.56 78 ILE A CA 1
ATOM 640 C C . ILE A 1 78 ? 3.670 -15.775 -26.123 1.00 90.56 78 ILE A C 1
ATOM 642 O O . ILE A 1 78 ? 4.373 -16.118 -25.179 1.00 90.56 78 ILE A O 1
ATOM 646 N N . TYR A 1 79 ? 3.382 -16.593 -27.139 1.00 87.81 79 TYR A N 1
ATOM 647 C CA . TYR A 1 79 ? 3.870 -17.969 -27.255 1.00 87.81 79 TYR A CA 1
ATOM 648 C C . TYR A 1 79 ? 5.004 -18.115 -28.280 1.00 87.81 79 TYR A C 1
ATOM 650 O O . TYR A 1 79 ? 5.578 -19.197 -28.417 1.00 87.81 79 TYR A O 1
ATOM 658 N N . GLU A 1 80 ? 5.329 -17.045 -29.007 1.00 91.38 80 GLU A N 1
ATOM 659 C CA . GLU A 1 80 ? 6.459 -17.011 -29.931 1.00 91.38 80 GLU A CA 1
ATOM 660 C C . GLU A 1 80 ? 7.766 -16.926 -29.131 1.00 91.38 80 GLU A C 1
ATOM 662 O O . GLU A 1 80 ? 7.925 -16.066 -28.266 1.00 91.38 80 GLU A O 1
ATOM 667 N N . LYS A 1 81 ? 8.721 -17.822 -29.412 1.00 85.44 81 LYS A N 1
ATOM 668 C CA . LYS A 1 81 ? 10.000 -17.900 -28.677 1.00 85.44 81 LYS A CA 1
ATOM 669 C C . LYS A 1 81 ? 10.898 -16.679 -28.889 1.00 85.44 81 LYS A C 1
ATOM 671 O O . LYS A 1 81 ? 11.742 -16.402 -28.046 1.00 85.44 81 LYS A O 1
ATOM 676 N N . ASP A 1 82 ? 10.685 -15.961 -29.986 1.00 85.31 82 ASP A N 1
ATOM 677 C CA . ASP A 1 82 ? 11.485 -14.802 -30.386 1.00 85.31 82 ASP A CA 1
ATOM 678 C C . ASP A 1 82 ? 10.870 -13.469 -29.913 1.00 85.31 82 ASP A C 1
ATOM 680 O O . ASP A 1 82 ? 11.377 -12.391 -30.230 1.00 85.31 82 ASP A O 1
ATOM 684 N N . ALA A 1 83 ? 9.758 -13.510 -29.167 1.00 85.25 83 ALA A N 1
ATOM 685 C CA . ALA A 1 83 ? 9.078 -12.309 -28.705 1.00 85.25 83 ALA A CA 1
ATOM 686 C C . ALA A 1 83 ? 9.804 -11.673 -27.508 1.00 85.25 83 ALA A C 1
ATOM 688 O O . ALA A 1 83 ? 9.914 -12.256 -26.429 1.00 85.25 83 ALA A O 1
ATOM 689 N N . LYS A 1 84 ? 10.263 -10.430 -27.691 1.00 88.88 84 LYS A N 1
ATOM 690 C CA . LYS A 1 84 ? 10.888 -9.612 -26.646 1.00 88.88 84 LYS A CA 1
ATOM 691 C C . LYS A 1 84 ? 9.874 -8.650 -26.035 1.00 88.88 84 LYS A C 1
ATOM 693 O O . LYS A 1 84 ? 9.282 -7.824 -26.730 1.00 88.88 84 LYS A O 1
ATOM 698 N N . PHE A 1 85 ? 9.688 -8.773 -24.728 1.00 88.81 85 PHE A N 1
ATOM 699 C CA . PHE A 1 85 ? 8.637 -8.085 -23.974 1.00 88.81 85 PHE A CA 1
ATOM 700 C C . PHE A 1 85 ? 9.136 -6.927 -23.117 1.00 88.81 85 PHE A C 1
ATOM 702 O O . PHE A 1 85 ? 8.395 -5.974 -22.901 1.00 88.81 85 PHE A O 1
ATOM 709 N N . TYR A 1 86 ? 10.393 -7.010 -22.699 1.00 89.31 86 TYR A N 1
ATOM 710 C CA . TYR A 1 86 ? 11.095 -5.984 -21.949 1.00 89.31 86 TYR A CA 1
ATOM 711 C C . TYR A 1 86 ? 12.272 -5.495 -22.791 1.00 89.31 86 TYR A C 1
ATOM 713 O O . TYR A 1 86 ? 12.940 -6.292 -23.464 1.00 89.31 86 TYR A O 1
ATOM 721 N N . SER A 1 87 ? 12.529 -4.190 -22.794 1.00 81.94 87 SER A N 1
ATOM 722 C CA . SER A 1 87 ? 13.780 -3.660 -23.339 1.00 81.94 87 SER A CA 1
ATOM 723 C C . SER A 1 87 ? 14.974 -4.199 -22.541 1.00 81.94 87 SER A C 1
ATOM 725 O O . SER A 1 87 ? 14.927 -4.241 -21.319 1.00 81.94 87 SER A O 1
ATOM 727 N N . GLU A 1 88 ? 16.059 -4.591 -23.223 1.00 71.25 88 GLU A N 1
ATOM 728 C CA . GLU A 1 88 ? 17.354 -4.928 -22.590 1.00 71.25 88 GLU A CA 1
ATOM 729 C C . GLU A 1 88 ? 18.053 -3.631 -22.149 1.00 71.25 88 GLU A C 1
ATOM 731 O O . GLU A 1 88 ? 19.086 -3.233 -22.684 1.00 71.25 88 GLU A O 1
ATOM 736 N N . GLY A 1 89 ? 17.405 -2.915 -21.239 1.00 59.59 89 GLY A N 1
ATOM 737 C CA . GLY A 1 89 ? 17.878 -1.684 -20.638 1.00 59.59 89 GLY A CA 1
ATOM 738 C C . GLY A 1 89 ? 17.899 -1.865 -19.131 1.00 59.59 89 GLY A C 1
ATOM 739 O O . GLY A 1 89 ? 16.847 -1.920 -18.511 1.00 59.59 89 GLY A O 1
ATOM 740 N N . ASP A 1 90 ? 19.118 -1.929 -18.601 1.00 55.38 90 ASP A N 1
ATOM 741 C CA . ASP A 1 90 ? 19.491 -1.749 -17.199 1.00 55.38 90 ASP A CA 1
ATOM 742 C C . ASP A 1 90 ? 19.245 -2.929 -16.240 1.00 55.38 90 ASP A C 1
ATOM 744 O O . ASP A 1 90 ? 18.614 -2.807 -15.192 1.00 55.38 90 ASP A O 1
ATOM 748 N N . ASP A 1 91 ? 19.942 -4.041 -16.503 1.00 56.59 91 ASP A N 1
ATOM 749 C CA . ASP A 1 91 ? 20.550 -4.795 -15.403 1.00 56.59 91 ASP A CA 1
ATOM 750 C C . ASP A 1 91 ? 21.418 -3.830 -14.574 1.00 56.59 91 ASP A C 1
ATOM 752 O O . ASP A 1 91 ? 22.486 -3.388 -15.002 1.00 56.59 91 ASP A O 1
ATOM 756 N N . ALA A 1 92 ? 20.935 -3.488 -13.381 1.00 53.88 92 ALA A N 1
ATOM 757 C CA . ALA A 1 92 ? 21.706 -2.908 -12.288 1.00 53.88 92 ALA A CA 1
ATOM 758 C C . ALA A 1 92 ? 22.565 -1.677 -12.644 1.00 53.88 92 ALA A C 1
ATOM 760 O O . ALA A 1 92 ? 23.786 -1.675 -12.462 1.00 53.88 92 ALA A O 1
ATOM 761 N N . LYS A 1 93 ? 21.936 -0.556 -13.009 1.00 49.69 93 LYS A N 1
ATOM 762 C CA . LYS A 1 93 ? 22.528 0.729 -12.610 1.00 49.69 93 LYS A CA 1
ATOM 763 C C . LYS A 1 93 ? 22.160 0.952 -11.144 1.00 49.69 93 LYS A C 1
ATOM 765 O O . LYS A 1 93 ? 20.973 1.105 -10.860 1.00 49.69 93 LYS A O 1
ATOM 770 N N . PRO A 1 94 ? 23.116 0.964 -10.190 1.00 46.69 94 PRO A N 1
ATOM 771 C CA . PRO A 1 94 ? 22.799 1.437 -8.853 1.00 46.69 94 PRO A CA 1
ATOM 772 C C . PRO A 1 94 ? 22.266 2.849 -9.035 1.00 46.69 94 PRO A C 1
ATOM 774 O O . PRO A 1 94 ? 22.960 3.694 -9.607 1.00 46.69 94 PRO A O 1
ATOM 777 N N . SER A 1 95 ? 21.026 3.079 -8.608 1.00 53.84 95 SER A N 1
ATOM 778 C CA . SER A 1 95 ? 20.415 4.395 -8.614 1.00 53.84 95 SER A CA 1
ATOM 779 C C . SER A 1 95 ? 21.449 5.378 -8.075 1.00 53.84 95 SER A C 1
ATOM 781 O O . SER A 1 95 ? 21.780 5.360 -6.885 1.00 53.84 95 SER A O 1
ATOM 783 N N . THR A 1 96 ? 21.985 6.256 -8.922 1.00 53.03 96 THR A N 1
ATOM 784 C CA . THR A 1 96 ? 22.668 7.455 -8.443 1.00 53.03 96 THR A CA 1
ATOM 785 C C . THR A 1 96 ? 21.581 8.402 -7.955 1.00 53.03 96 THR A C 1
ATOM 787 O O . THR A 1 96 ? 21.415 9.509 -8.466 1.00 53.03 96 THR A O 1
ATOM 790 N N . SER A 1 97 ? 20.787 7.946 -6.982 1.00 57.34 97 SER A N 1
ATOM 791 C CA . SER A 1 97 ? 19.919 8.795 -6.205 1.00 57.34 97 SER A CA 1
ATOM 792 C C . SER A 1 97 ? 20.864 9.785 -5.547 1.00 57.34 97 SER A C 1
ATOM 794 O O . SER A 1 97 ? 21.662 9.426 -4.671 1.00 57.34 97 SER A O 1
ATOM 796 N N . LYS A 1 98 ? 20.836 11.038 -6.006 1.00 58.56 98 LYS A N 1
ATOM 797 C CA . LYS A 1 98 ? 21.331 12.161 -5.211 1.00 58.56 98 LYS A CA 1
ATOM 798 C C . LYS A 1 98 ? 20.756 11.932 -3.823 1.00 58.56 98 LYS A C 1
ATOM 800 O O . LYS A 1 98 ? 19.537 11.842 -3.732 1.00 58.56 98 LYS A O 1
ATOM 805 N N . LYS A 1 99 ? 21.615 11.715 -2.814 1.00 54.97 99 LYS A N 1
ATOM 806 C CA . LYS A 1 99 ? 21.207 11.339 -1.450 1.00 54.97 99 LYS A CA 1
ATOM 807 C C . LYS A 1 99 ? 19.975 12.155 -1.092 1.00 54.97 99 LYS A C 1
ATOM 809 O O . LYS A 1 99 ? 20.104 13.364 -0.896 1.00 54.97 99 LYS A O 1
ATOM 814 N N . ALA A 1 100 ? 18.808 11.511 -1.096 1.00 59.72 100 ALA A N 1
ATOM 815 C CA . ALA A 1 100 ? 17.580 12.163 -0.703 1.00 59.72 100 ALA A CA 1
ATOM 816 C C . ALA A 1 100 ? 17.856 12.682 0.703 1.00 59.72 100 ALA A C 1
ATOM 818 O O . ALA A 1 100 ? 18.211 11.913 1.604 1.00 59.72 100 ALA A O 1
ATOM 819 N N . VAL A 1 101 ? 17.853 14.005 0.853 1.00 64.56 101 VAL A N 1
ATOM 820 C CA . VAL A 1 101 ? 18.027 14.618 2.161 1.00 64.56 101 VAL A CA 1
ATOM 821 C C . VAL A 1 101 ? 16.828 14.133 2.952 1.00 64.56 101 VAL A C 1
ATOM 823 O O . VAL A 1 101 ? 15.701 14.503 2.631 1.00 64.56 101 VAL A O 1
ATOM 826 N N . LYS A 1 102 ? 17.066 13.226 3.906 1.00 75.31 102 LYS A N 1
ATOM 827 C CA . LYS A 1 102 ? 16.004 12.690 4.756 1.00 75.31 102 LYS A CA 1
ATOM 828 C C . LYS A 1 102 ? 15.184 13.872 5.276 1.00 75.31 102 LYS A C 1
ATOM 830 O O . LYS A 1 102 ? 15.804 14.817 5.779 1.00 75.31 102 LYS A O 1
ATOM 835 N N . PRO A 1 103 ? 13.847 13.849 5.140 1.00 75.56 103 PRO A N 1
ATOM 836 C CA . PRO A 1 103 ? 13.023 14.902 5.705 1.00 75.56 103 PRO A CA 1
ATOM 837 C C . PRO A 1 103 ? 13.343 14.977 7.198 1.00 75.56 103 PRO A C 1
ATOM 839 O O . PRO A 1 103 ? 13.240 13.978 7.911 1.00 75.56 103 PRO A O 1
ATOM 842 N N . MET A 1 104 ? 13.841 16.130 7.644 1.00 78.06 104 MET A N 1
ATOM 843 C CA . MET A 1 104 ? 14.128 16.348 9.057 1.00 78.06 104 MET A CA 1
ATOM 844 C C . MET A 1 104 ? 12.814 16.619 9.772 1.00 78.06 104 MET A C 1
ATOM 846 O O . MET A 1 104 ? 12.088 17.548 9.418 1.00 78.06 104 MET A O 1
ATOM 850 N N . TYR A 1 105 ? 12.526 15.830 10.799 1.00 82.50 105 TYR A N 1
ATOM 851 C CA . TYR A 1 105 ? 11.388 16.070 11.674 1.00 82.50 105 TYR A CA 1
ATOM 852 C C . TYR A 1 105 ? 11.772 17.051 12.784 1.00 82.50 105 TYR A C 1
ATOM 854 O O . TYR A 1 105 ? 12.949 17.243 13.088 1.00 82.50 105 TYR A O 1
ATOM 862 N N . LEU A 1 106 ? 10.782 17.658 13.446 1.00 80.56 106 LEU A N 1
ATOM 863 C CA . LEU A 1 106 ? 11.010 18.647 14.510 1.00 80.56 106 LEU A CA 1
ATOM 864 C C . LEU A 1 106 ? 11.981 18.139 15.600 1.00 80.56 106 LEU A C 1
ATOM 866 O O . LEU A 1 106 ? 12.884 18.859 16.021 1.00 80.56 106 LEU A O 1
ATOM 870 N N . LYS A 1 107 ? 11.873 16.855 15.967 1.00 82.19 107 LYS A N 1
ATOM 871 C CA . LYS A 1 107 ? 12.772 16.181 16.923 1.00 82.19 107 LYS A CA 1
ATOM 872 C C . LYS A 1 107 ? 14.221 16.085 16.431 1.00 82.19 107 LYS A C 1
ATOM 874 O O . LYS A 1 107 ? 15.148 16.098 17.239 1.00 82.19 107 LYS A O 1
ATOM 879 N N . ASP A 1 108 ? 14.429 15.982 15.122 1.00 83.94 108 ASP A N 1
ATOM 880 C CA . ASP A 1 108 ? 15.764 15.920 14.525 1.00 83.94 108 ASP A CA 1
ATOM 881 C C . ASP A 1 108 ? 16.439 17.290 14.573 1.00 83.94 108 ASP A C 1
ATOM 883 O O . ASP A 1 108 ? 17.638 17.365 14.832 1.00 83.94 108 ASP A O 1
ATOM 887 N N . TYR A 1 109 ? 15.670 18.374 14.425 1.00 82.44 109 TYR A N 1
ATOM 888 C CA . TYR A 1 109 ? 16.166 19.733 14.645 1.00 82.44 109 TYR A CA 1
ATOM 889 C C . TYR A 1 109 ? 16.559 19.969 16.100 1.00 82.44 109 TYR A C 1
ATOM 891 O O . TYR A 1 109 ? 17.635 20.502 16.348 1.00 82.44 109 TYR A O 1
ATOM 899 N N . GLU A 1 110 ? 15.742 19.541 17.064 1.00 83.75 110 GLU A N 1
ATOM 900 C CA . GLU A 1 110 ? 16.079 19.647 18.490 1.00 83.75 110 GLU A CA 1
ATOM 901 C C . GLU A 1 110 ? 17.388 18.914 18.809 1.00 83.75 110 GLU A C 1
ATOM 903 O O . GLU A 1 110 ? 18.301 19.488 19.405 1.00 83.75 110 GLU A O 1
ATOM 908 N N . ARG A 1 111 ? 17.522 17.666 18.340 1.00 85.94 111 ARG A N 1
ATOM 909 C CA . ARG A 1 111 ? 18.753 16.875 18.493 1.00 85.94 111 ARG A CA 1
ATOM 910 C C . ARG A 1 111 ? 19.942 17.533 17.806 1.00 85.94 111 ARG A C 1
ATOM 912 O O . ARG A 1 111 ? 21.016 17.597 18.396 1.00 85.94 111 ARG A O 1
ATOM 919 N N . LYS A 1 112 ? 19.757 18.044 16.587 1.00 82.19 112 LYS A N 1
ATOM 920 C CA . LYS A 1 112 ? 20.799 18.743 15.829 1.00 82.19 112 LYS A CA 1
ATOM 921 C C . LYS A 1 112 ? 21.253 20.012 16.544 1.00 82.19 112 LYS A C 1
ATOM 923 O O . LYS A 1 112 ? 22.447 20.237 16.655 1.00 82.19 112 LYS A O 1
ATOM 928 N N . VAL A 1 113 ? 20.333 20.788 17.110 1.00 78.62 113 VAL A N 1
ATOM 929 C CA . VAL A 1 113 ? 20.657 21.978 17.905 1.00 78.62 113 VAL A CA 1
ATOM 930 C C . VAL A 1 113 ? 21.445 21.607 19.161 1.00 78.62 113 VAL A C 1
ATOM 932 O O . VAL A 1 113 ? 22.375 22.326 19.495 1.00 78.62 113 VAL A O 1
ATOM 935 N N . ILE A 1 114 ? 21.121 20.500 19.833 1.00 78.94 114 ILE A N 1
ATOM 936 C CA . ILE A 1 114 ? 21.861 20.022 21.016 1.00 78.94 114 ILE A CA 1
ATOM 937 C C . ILE A 1 114 ? 23.266 19.519 20.643 1.00 78.94 114 ILE A C 1
ATOM 939 O O . ILE A 1 114 ? 24.212 19.730 21.397 1.00 78.94 114 ILE A O 1
ATOM 943 N N . LEU A 1 115 ? 23.401 18.857 19.492 1.00 78.31 115 LEU A N 1
ATOM 944 C CA . LEU A 1 115 ? 24.672 18.311 19.009 1.00 78.31 115 LEU A CA 1
ATOM 945 C C . LEU A 1 115 ? 25.596 19.390 18.425 1.00 78.31 115 LEU A C 1
ATOM 947 O O . LEU A 1 115 ? 26.789 19.369 18.694 1.00 78.31 115 LEU A O 1
ATOM 951 N N . GLU A 1 116 ? 25.062 20.330 17.640 1.00 73.06 116 GLU A N 1
ATOM 952 C CA . GLU A 1 116 ? 25.830 21.429 17.034 1.00 73.06 116 GLU A CA 1
ATOM 953 C C . GLU A 1 116 ? 26.124 22.546 18.037 1.00 73.06 116 GLU A C 1
ATOM 955 O O . GLU A 1 116 ? 27.184 23.166 17.987 1.00 73.06 116 GLU A O 1
ATOM 960 N N . LYS A 1 117 ? 25.201 22.808 18.971 1.00 62.81 117 LYS A N 1
ATOM 961 C CA . LYS A 1 117 ? 25.463 23.664 20.131 1.00 62.81 117 LYS A CA 1
ATOM 962 C C . LYS A 1 117 ? 25.924 22.781 21.277 1.00 62.81 117 LYS A C 1
ATOM 964 O O . LYS A 1 117 ? 25.215 22.640 22.272 1.00 62.81 117 LYS A O 1
ATOM 969 N N . GLU A 1 118 ? 27.105 22.192 21.112 1.00 51.81 118 GLU A N 1
ATOM 970 C CA . GLU A 1 118 ? 27.826 21.486 22.168 1.00 51.81 118 GLU A CA 1
ATOM 971 C C . GLU A 1 118 ? 27.630 22.187 23.519 1.00 51.81 118 GLU A C 1
ATOM 973 O O . GLU A 1 118 ? 28.103 23.304 23.721 1.00 51.81 118 GLU A O 1
ATOM 978 N N . GLY A 1 119 ? 26.895 21.543 24.430 1.00 52.03 119 GLY A N 1
ATOM 979 C CA . GLY A 1 119 ? 27.094 21.613 25.881 1.00 52.03 119 GLY A CA 1
ATOM 980 C C . GLY A 1 119 ? 27.189 22.979 26.577 1.00 52.03 119 GLY A C 1
ATOM 981 O O . GLY A 1 119 ? 27.580 23.014 27.739 1.00 52.03 119 GLY A O 1
ATOM 982 N N . ALA A 1 120 ? 26.843 24.103 25.953 1.00 40.59 120 ALA A N 1
ATOM 983 C CA . ALA A 1 120 ? 26.927 25.411 26.589 1.00 40.59 120 ALA A CA 1
ATOM 984 C C . ALA A 1 120 ? 25.552 25.801 27.125 1.00 40.59 120 ALA A C 1
ATOM 986 O O . ALA A 1 120 ? 24.784 26.516 26.478 1.00 40.59 120 ALA A O 1
ATOM 987 N N . GLY A 1 121 ? 25.261 25.336 28.342 1.00 46.28 121 GLY A N 1
ATOM 988 C CA . GLY A 1 121 ? 24.191 25.869 29.173 1.00 46.28 121 GLY A CA 1
ATOM 989 C C . GLY A 1 121 ? 24.352 27.379 29.330 1.00 46.28 121 GLY A C 1
ATOM 990 O O . GLY A 1 121 ? 25.047 27.859 30.221 1.00 46.28 121 GLY A O 1
ATOM 991 N N . LYS A 1 122 ? 23.707 28.143 28.452 1.00 42.56 122 LYS A N 1
ATOM 992 C CA . LYS A 1 122 ? 23.449 29.562 28.663 1.00 42.56 122 LYS A CA 1
ATOM 993 C C . LYS A 1 122 ? 21.979 29.659 29.037 1.00 42.56 122 LYS A C 1
ATOM 995 O O . LYS A 1 122 ? 21.135 29.406 28.175 1.00 42.56 122 LYS A O 1
ATOM 1000 N N . PRO A 1 123 ? 21.652 29.945 30.310 1.00 42.38 123 PRO A N 1
ATOM 1001 C CA . PRO A 1 123 ? 20.265 30.092 30.699 1.00 42.38 123 PRO A CA 1
ATOM 1002 C C . PRO A 1 123 ? 19.671 31.212 29.854 1.00 42.38 123 PRO A C 1
ATOM 1004 O O . PRO A 1 123 ? 20.232 32.307 29.778 1.00 42.38 123 PRO A O 1
ATOM 1007 N N . ILE A 1 124 ? 18.547 30.914 29.202 1.00 52.03 124 ILE A N 1
ATOM 1008 C CA . ILE A 1 124 ? 17.669 31.922 28.618 1.00 52.03 124 ILE A CA 1
ATOM 1009 C C . ILE A 1 124 ? 17.420 32.918 29.745 1.00 52.03 124 ILE A C 1
ATOM 1011 O O . ILE A 1 124 ? 16.810 32.576 30.760 1.00 52.03 124 ILE A O 1
ATOM 1015 N N . ILE A 1 125 ? 18.008 34.105 29.616 1.00 52.44 125 ILE A N 1
ATOM 1016 C CA . ILE A 1 125 ? 17.931 35.161 30.616 1.00 52.44 125 ILE A CA 1
ATOM 1017 C C . ILE A 1 125 ? 16.443 35.465 30.774 1.00 52.44 125 ILE A C 1
ATOM 1019 O O . ILE A 1 125 ? 15.809 36.032 29.887 1.00 52.44 125 ILE A O 1
ATOM 1023 N N . SER A 1 126 ? 15.867 34.995 31.879 1.00 52.44 126 SER A N 1
ATOM 1024 C CA . SER A 1 126 ? 14.472 35.235 32.218 1.00 52.44 126 SER A CA 1
ATOM 1025 C C . SER A 1 126 ? 14.242 36.742 32.240 1.00 52.44 126 SER A C 1
ATOM 1027 O O . SER A 1 126 ? 14.984 37.460 32.906 1.00 52.44 126 SER A O 1
ATOM 1029 N N . PHE A 1 127 ? 13.190 37.231 31.579 1.00 53.09 127 PHE A N 1
ATOM 1030 C CA . PHE A 1 127 ? 12.796 38.649 31.597 1.00 53.09 127 PHE A CA 1
ATOM 1031 C C . PHE A 1 127 ? 12.759 39.256 33.018 1.00 53.09 127 PHE A C 1
ATOM 1033 O O . PHE A 1 127 ? 13.006 40.449 33.196 1.00 53.09 127 PHE A O 1
ATOM 1040 N N . LYS A 1 128 ? 12.548 38.427 34.053 1.00 53.44 128 LYS A N 1
ATOM 1041 C CA . LYS A 1 128 ? 12.617 38.829 35.466 1.00 53.44 128 LYS A CA 1
ATOM 1042 C C . LYS A 1 128 ? 14.001 39.335 35.903 1.00 53.44 128 LYS A C 1
ATOM 1044 O O . LYS A 1 128 ? 14.062 40.233 36.741 1.00 53.44 128 LYS A O 1
ATOM 1049 N N . SER A 1 129 ? 15.105 38.805 35.369 1.00 55.28 129 SER A N 1
ATOM 1050 C CA . SER A 1 129 ? 16.453 39.267 35.739 1.00 55.28 129 SER A CA 1
ATOM 1051 C C . SER A 1 129 ? 16.798 40.612 35.099 1.00 55.28 129 SER A C 1
ATOM 1053 O O . SER A 1 129 ? 17.474 41.424 35.728 1.00 55.28 129 SER A O 1
ATOM 1055 N N . LEU A 1 130 ? 16.277 40.892 33.899 1.00 55.50 130 LEU A N 1
ATOM 1056 C CA . LEU A 1 130 ? 16.493 42.169 33.214 1.00 55.50 130 LEU A CA 1
ATOM 1057 C C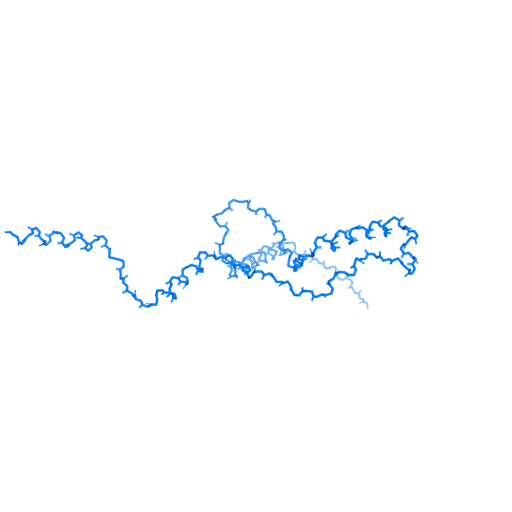 . LEU A 1 130 ? 15.793 43.326 33.952 1.00 55.50 130 LEU A C 1
ATOM 1059 O O . LEU A 1 130 ? 16.406 44.366 34.199 1.00 55.50 130 LEU A O 1
ATOM 1063 N N . LEU A 1 131 ? 14.561 43.103 34.424 1.00 57.19 131 LEU A N 1
ATOM 1064 C CA . LEU A 1 131 ? 13.814 44.070 35.242 1.00 57.19 131 LEU A CA 1
ATOM 1065 C C . LEU A 1 131 ? 14.501 44.355 36.585 1.00 57.19 131 LEU A C 1
ATOM 1067 O O . LEU A 1 131 ? 14.550 45.500 37.029 1.00 57.19 131 LEU A O 1
ATOM 1071 N N . LYS A 1 132 ? 15.106 43.337 37.207 1.00 57.09 132 LYS A N 1
ATOM 1072 C CA . LYS A 1 132 ? 15.806 43.498 38.485 1.00 57.09 132 LYS A CA 1
ATOM 1073 C C . LYS A 1 132 ? 17.062 44.371 38.338 1.00 57.09 132 LYS A C 1
ATOM 1075 O O . LYS A 1 132 ? 17.289 45.243 39.168 1.00 57.09 132 LYS A O 1
ATOM 1080 N N . THR A 1 133 ? 17.816 44.231 37.243 1.00 59.00 133 THR A N 1
ATOM 1081 C CA . THR A 1 133 ? 18.992 45.088 36.974 1.00 59.00 133 THR A CA 1
ATOM 1082 C C . THR A 1 133 ? 18.655 46.557 36.691 1.00 59.00 133 THR A C 1
ATOM 1084 O O . THR A 1 133 ? 19.430 47.430 37.073 1.00 59.00 133 THR A O 1
ATOM 1087 N N . HIS A 1 134 ? 17.503 46.858 36.079 1.00 55.09 134 HIS A N 1
ATOM 1088 C CA . HIS A 1 134 ? 17.092 48.247 35.828 1.00 55.09 134 HIS A CA 1
ATOM 1089 C C . HIS A 1 134 ? 16.625 48.971 37.098 1.00 55.09 134 HIS A C 1
ATOM 1091 O O . HIS A 1 134 ? 16.929 50.149 37.268 1.00 55.09 134 HIS A O 1
ATOM 1097 N N . ILE A 1 135 ? 15.965 48.266 38.023 1.00 58.59 135 ILE A N 1
ATOM 1098 C CA . ILE A 1 135 ? 15.533 48.850 39.303 1.00 58.59 135 ILE A CA 1
ATOM 1099 C C . ILE A 1 135 ? 16.746 49.218 40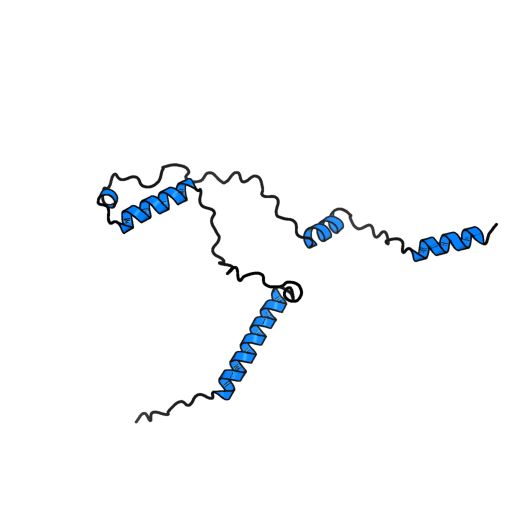.177 1.00 58.59 135 ILE A C 1
ATOM 1101 O O . ILE A 1 135 ? 16.784 50.308 40.740 1.00 58.59 135 ILE A O 1
ATOM 1105 N N . TYR A 1 136 ? 17.778 48.369 40.240 1.00 56.94 136 TYR A N 1
ATOM 1106 C CA . TYR A 1 136 ? 18.981 48.670 41.032 1.00 56.94 136 TYR A CA 1
ATOM 1107 C C . TYR A 1 136 ? 19.883 49.754 40.420 1.00 56.94 136 TYR A C 1
ATOM 1109 O O . TYR A 1 136 ? 20.665 50.355 41.148 1.00 56.94 136 TYR A O 1
ATOM 1117 N N . ARG A 1 137 ? 19.772 50.044 39.114 1.00 59.97 137 ARG A N 1
ATOM 1118 C CA . ARG A 1 137 ? 20.501 51.158 38.478 1.00 59.97 137 ARG A CA 1
ATOM 1119 C C . ARG A 1 137 ? 19.867 52.526 38.729 1.00 59.97 137 ARG A C 1
ATOM 1121 O O . ARG A 1 137 ? 20.600 53.504 38.757 1.00 59.97 137 ARG A O 1
ATOM 1128 N N . LEU A 1 138 ? 18.547 52.600 38.920 1.00 54.34 138 LEU A N 1
ATOM 1129 C CA . LEU A 1 138 ? 17.872 53.858 39.268 1.00 54.34 138 LEU A CA 1
ATOM 1130 C C . LEU A 1 138 ? 17.955 54.192 40.765 1.00 54.34 138 LEU A C 1
ATOM 1132 O O . LEU A 1 138 ? 17.836 55.352 41.127 1.00 54.34 138 LEU A O 1
ATOM 1136 N 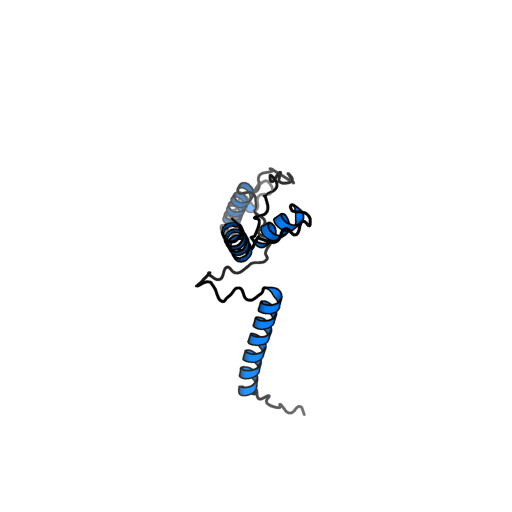N . ALA A 1 139 ? 18.153 53.195 41.632 1.00 56.97 139 ALA A N 1
ATOM 1137 C CA . ALA A 1 139 ? 18.209 53.389 43.083 1.00 56.97 139 ALA A CA 1
ATOM 1138 C C . ALA A 1 139 ? 19.608 53.764 43.624 1.00 56.97 139 ALA A C 1
ATOM 1140 O O . ALA A 1 139 ? 19.777 53.851 44.837 1.00 56.97 139 ALA A O 1
ATOM 1141 N N . PHE A 1 140 ? 20.611 53.943 42.755 1.00 56.44 140 PHE A N 1
ATOM 1142 C CA . PHE A 1 140 ? 21.990 54.265 43.153 1.00 56.44 140 PHE A CA 1
ATOM 1143 C C . PHE A 1 140 ? 22.600 55.434 42.352 1.00 56.44 140 PHE A C 1
ATOM 1145 O O . PHE A 1 140 ? 23.780 55.419 42.009 1.00 56.44 140 PHE A O 1
ATOM 1152 N N . MET A 1 141 ? 21.798 56.457 42.057 1.00 53.00 141 MET A N 1
ATOM 1153 C CA . MET A 1 141 ? 22.278 57.798 41.699 1.00 53.00 141 MET A CA 1
ATOM 1154 C C . MET A 1 141 ? 21.553 58.819 42.567 1.00 53.00 141 MET A C 1
ATOM 1156 O O . MET A 1 141 ? 22.210 59.802 42.966 1.00 53.00 141 MET A O 1
#

Solvent-accessible surface area (backbone atoms only — not comparable to full-atom values): 9462 Å² total; per-residue (Å²): 135,88,78,84,76,83,84,80,82,60,64,74,56,51,58,52,51,51,56,50,50,53,51,51,52,52,47,56,47,35,74,73,69,47,88,76,76,87,81,61,84,85,76,72,88,73,75,79,64,91,56,84,80,71,83,65,56,70,68,59,51,50,33,48,56,52,49,52,51,41,60,75,68,63,45,73,63,81,76,44,90,84,59,80,69,67,78,100,71,72,88,79,68,78,77,82,65,70,75,74,75,72,84,77,48,76,68,51,51,53,52,46,51,51,63,74,50,59,86,68,88,68,76,80,78,51,72,69,60,59,55,53,57,54,55,60,60,69,76,72,119

Mean predicted aligned error: 21.84 Å

pLDD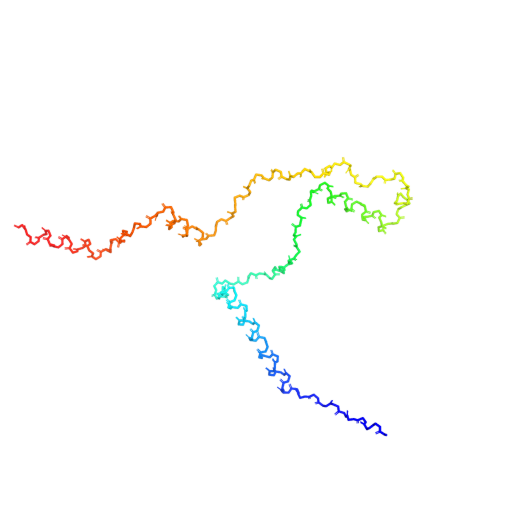T: mean 72.62, std 17.61, range [40.59, 95.69]

Radius of gyration: 32.76 Å; Cα contacts (8 Å, |Δi|>4): 17; chains: 1; bounding box: 51×103×74 Å